Protein AF-A0A844Z708-F1 (afdb_monomer_lite)

Foldseek 3Di:
DDDPDDPPPPPPDPVVVVVVVVVVCCVVPVVVLVVLVVQLVVLVVVVVVVPDDVVVNVVSVVVSCCVPPVVVVVVVVVVVVVVVPPDDPPPPDPPDPPPPDDDDDDPDPDDPCPVVPPPPD

Radius of gyration: 36.95 Å; chains: 1; bounding box: 100×24×99 Å

Organism: NCBI:txid1509367

Structure (mmCIF, N/CA/C/O backbone):
data_AF-A0A844Z708-F1
#
_entry.id   AF-A0A844Z708-F1
#
loop_
_atom_site.group_PDB
_atom_site.id
_atom_site.type_symbol
_atom_site.label_atom_id
_atom_site.label_alt_id
_atom_site.label_comp_id
_atom_site.label_asym_id
_atom_site.label_entity_id
_atom_site.label_seq_id
_atom_site.pdbx_PDB_ins_code
_atom_site.Cartn_x
_atom_site.Cartn_y
_atom_site.Cartn_z
_atom_site.occupancy
_atom_site.B_iso_or_equiv
_atom_site.auth_seq_id
_atom_site.auth_comp_id
_atom_site.auth_asym_id
_atom_site.auth_atom_id
_atom_site.pdbx_PDB_model_num
ATOM 1 N N . MET A 1 1 ? 27.954 9.147 -49.571 1.00 51.44 1 MET A N 1
ATOM 2 C CA . MET A 1 1 ? 26.678 9.722 -49.090 1.00 51.44 1 MET A CA 1
ATOM 3 C C . MET A 1 1 ? 26.331 9.042 -47.772 1.00 51.44 1 MET A C 1
ATOM 5 O O . MET A 1 1 ? 26.029 7.857 -47.815 1.00 51.44 1 MET A O 1
ATOM 9 N N . PRO A 1 2 ? 26.456 9.709 -46.613 1.00 55.22 2 PRO A N 1
ATOM 10 C CA . PRO A 1 2 ? 26.019 9.129 -45.345 1.00 55.22 2 PRO A CA 1
ATOM 11 C C . PRO A 1 2 ? 24.487 9.047 -45.326 1.00 55.22 2 PRO A C 1
ATOM 13 O O . PRO A 1 2 ? 23.800 10.042 -45.564 1.00 55.22 2 PRO A O 1
ATOM 16 N N . ILE A 1 3 ? 23.962 7.846 -45.096 1.00 57.84 3 ILE A N 1
ATOM 17 C CA . ILE A 1 3 ? 22.529 7.592 -44.938 1.00 57.84 3 ILE A CA 1
ATOM 18 C C . ILE A 1 3 ? 22.117 8.232 -43.611 1.00 57.84 3 ILE A C 1
ATOM 20 O O . ILE A 1 3 ? 22.692 7.929 -42.568 1.00 57.84 3 ILE A O 1
ATOM 24 N N . ARG A 1 4 ? 21.167 9.169 -43.652 1.00 65.88 4 ARG A N 1
ATOM 25 C CA . ARG A 1 4 ? 20.613 9.785 -42.444 1.00 65.88 4 ARG A CA 1
ATOM 26 C C . ARG A 1 4 ? 19.838 8.706 -41.690 1.00 65.88 4 ARG A C 1
ATOM 28 O O . ARG A 1 4 ? 18.844 8.207 -42.208 1.00 65.88 4 ARG A O 1
ATOM 35 N N . SER A 1 5 ? 20.298 8.349 -40.497 1.00 62.81 5 SER A N 1
ATOM 36 C CA . SER A 1 5 ? 19.546 7.518 -39.558 1.00 62.81 5 SER A CA 1
ATOM 37 C C . SER A 1 5 ? 18.206 8.197 -39.270 1.00 62.81 5 SER A C 1
ATOM 39 O O . SER A 1 5 ? 18.173 9.325 -38.772 1.00 62.81 5 SER A O 1
ATOM 41 N N . SER A 1 6 ? 17.111 7.547 -39.658 1.00 63.38 6 SER A N 1
ATOM 42 C CA . SER A 1 6 ? 15.758 8.037 -39.411 1.00 63.38 6 SER A CA 1
ATOM 43 C C . SER A 1 6 ? 15.518 8.103 -37.901 1.00 63.38 6 SER A C 1
ATOM 45 O O . SER A 1 6 ? 15.739 7.116 -37.209 1.00 63.38 6 SER A O 1
ATOM 47 N N . LEU A 1 7 ? 15.026 9.237 -37.387 1.00 60.66 7 LEU A N 1
ATOM 48 C CA . LEU A 1 7 ? 14.574 9.380 -35.987 1.00 60.66 7 LEU A CA 1
ATOM 49 C C . LEU A 1 7 ? 13.417 8.427 -35.629 1.00 60.66 7 LEU A C 1
ATOM 51 O O . 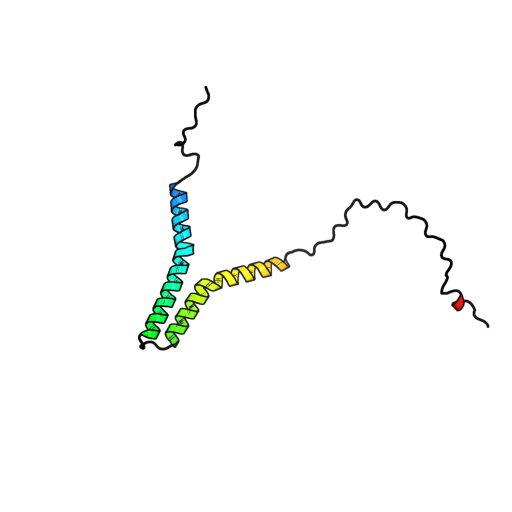LEU A 1 7 ? 13.036 8.328 -34.468 1.00 60.66 7 LEU A O 1
ATOM 55 N N . PHE A 1 8 ? 12.853 7.760 -36.636 1.00 60.91 8 PHE A N 1
ATOM 56 C CA . PHE A 1 8 ? 11.783 6.779 -36.512 1.00 60.91 8 PHE A CA 1
ATOM 57 C C . PHE A 1 8 ? 12.276 5.332 -36.587 1.00 60.91 8 PHE A C 1
ATOM 59 O O . PHE A 1 8 ? 11.452 4.431 -36.484 1.00 60.91 8 PHE A O 1
ATOM 66 N N . GLU A 1 9 ? 13.576 5.094 -36.791 1.00 61.25 9 GLU A N 1
ATOM 67 C CA . GLU A 1 9 ? 14.124 3.741 -36.704 1.00 61.25 9 GLU A CA 1
ATOM 68 C C . GLU A 1 9 ? 14.170 3.353 -35.217 1.00 61.25 9 GLU A C 1
ATOM 70 O O . GLU A 1 9 ? 14.885 4.011 -34.452 1.00 61.25 9 GLU A O 1
ATOM 75 N N . PRO A 1 10 ? 13.400 2.345 -34.764 1.00 61.66 10 PRO A N 1
ATOM 76 C CA . PRO A 1 10 ? 13.440 1.904 -33.379 1.00 61.66 10 PRO A CA 1
ATOM 77 C C . PRO A 1 10 ? 14.808 1.271 -33.113 1.00 61.66 10 PRO A C 1
ATOM 79 O O . PRO A 1 10 ? 15.057 0.098 -33.388 1.00 61.66 10 PRO A O 1
ATOM 82 N N . SER A 1 11 ? 15.734 2.073 -32.599 1.00 59.19 11 SER A N 1
ATOM 83 C CA . SER A 1 11 ? 17.064 1.642 -32.192 1.00 59.19 11 SER A CA 1
ATOM 84 C C . SER A 1 11 ? 16.959 0.814 -30.910 1.00 59.19 11 SER A C 1
ATOM 86 O O . SER A 1 11 ? 17.166 1.343 -29.822 1.00 59.19 11 SER A O 1
ATOM 88 N N . GLY A 1 12 ? 16.571 -0.459 -31.022 1.00 61.59 12 GLY A N 1
ATOM 89 C CA . GLY A 1 12 ? 16.617 -1.443 -29.930 1.00 61.59 12 GLY A CA 1
ATOM 90 C C . GLY A 1 12 ? 15.823 -1.090 -28.664 1.00 61.59 12 GLY A C 1
ATOM 91 O O . GLY A 1 12 ? 16.020 -1.724 -27.632 1.00 61.59 12 GLY A O 1
ATOM 92 N N . SER A 1 13 ? 14.958 -0.077 -28.714 1.00 61.75 13 SER A N 1
ATOM 93 C CA . SER A 1 13 ? 14.062 0.299 -27.633 1.00 61.75 13 SER A CA 1
ATOM 94 C C . SER A 1 13 ? 12.701 -0.320 -27.914 1.00 61.75 13 SER A C 1
ATOM 96 O O . SER A 1 13 ? 12.086 -0.027 -28.934 1.00 61.75 13 SER A O 1
ATOM 98 N N . ASP A 1 14 ? 12.232 -1.185 -27.017 1.00 82.50 14 ASP A N 1
ATOM 99 C CA . ASP A 1 14 ? 10.863 -1.695 -27.024 1.00 82.50 14 ASP A CA 1
ATOM 100 C C . ASP A 1 14 ? 9.979 -0.700 -26.245 1.00 82.50 14 ASP A C 1
ATOM 102 O O . ASP A 1 14 ? 9.829 -0.834 -25.025 1.00 82.50 14 ASP A O 1
ATOM 106 N N . PRO A 1 15 ? 9.388 0.336 -26.882 1.00 82.62 15 PRO A N 1
ATOM 107 C CA . PRO A 1 15 ? 8.601 1.352 -26.178 1.00 82.62 15 PRO A CA 1
ATOM 108 C C . PRO A 1 15 ? 7.416 0.745 -25.423 1.00 82.62 15 PRO A C 1
ATOM 110 O O . PRO A 1 15 ? 7.031 1.249 -24.370 1.00 82.62 15 PRO A O 1
ATOM 113 N N . VAL A 1 16 ? 6.871 -0.365 -25.928 1.00 86.38 16 VAL A N 1
ATOM 114 C CA . VAL A 1 16 ? 5.801 -1.120 -25.269 1.00 86.38 16 VAL A CA 1
ATOM 115 C C . VAL A 1 16 ? 6.301 -1.751 -23.972 1.00 86.38 16 VAL A C 1
ATOM 117 O O . VAL A 1 16 ? 5.642 -1.613 -22.945 1.00 86.38 16 VAL A O 1
ATOM 120 N N . ALA A 1 17 ? 7.476 -2.387 -23.982 1.00 89.00 17 ALA A N 1
ATOM 121 C CA . ALA A 1 17 ? 8.050 -2.978 -22.775 1.00 89.00 17 ALA A CA 1
ATOM 122 C C . ALA A 1 17 ? 8.341 -1.903 -21.719 1.00 89.00 17 ALA A C 1
ATOM 124 O O . ALA A 1 17 ? 8.038 -2.094 -20.543 1.00 89.00 17 ALA A O 1
ATOM 125 N N . ASN A 1 18 ? 8.841 -0.738 -22.141 1.00 89.31 18 ASN A N 1
ATOM 126 C CA . ASN A 1 18 ? 9.079 0.385 -21.238 1.00 89.31 18 ASN A CA 1
ATOM 127 C C . ASN A 1 18 ? 7.772 0.948 -20.645 1.00 89.31 18 ASN A C 1
ATOM 129 O O . ASN A 1 18 ? 7.696 1.212 -19.446 1.00 89.31 18 ASN A O 1
ATOM 133 N N . ALA A 1 19 ? 6.719 1.076 -21.458 1.00 92.06 19 ALA A N 1
ATOM 134 C CA . ALA A 1 19 ? 5.405 1.513 -20.987 1.00 92.06 19 ALA A CA 1
ATOM 135 C C . ALA A 1 19 ? 4.804 0.529 -19.969 1.00 92.06 19 ALA A C 1
ATOM 137 O O . ALA A 1 19 ? 4.299 0.950 -18.928 1.00 92.06 19 ALA A O 1
ATOM 138 N N . VAL A 1 20 ? 4.900 -0.779 -20.231 1.00 92.81 20 VAL A N 1
ATOM 139 C CA . VAL A 1 20 ? 4.443 -1.824 -19.300 1.00 92.81 20 VAL A CA 1
ATOM 140 C C . VAL A 1 20 ? 5.248 -1.787 -18.005 1.00 92.81 20 VAL A C 1
ATOM 142 O O . VAL A 1 20 ? 4.663 -1.892 -16.926 1.00 92.81 20 VAL A O 1
ATOM 145 N N . ASN A 1 21 ? 6.565 -1.589 -18.087 1.00 92.38 21 ASN A N 1
ATOM 146 C CA . ASN A 1 21 ? 7.403 -1.487 -16.901 1.00 92.38 21 ASN A CA 1
ATOM 147 C C . ASN A 1 21 ? 7.007 -0.272 -16.048 1.00 92.38 21 ASN A C 1
ATOM 149 O O . ASN A 1 21 ? 6.807 -0.422 -14.851 1.00 92.38 21 ASN A O 1
ATOM 153 N N . TRP A 1 22 ? 6.757 0.893 -16.658 1.00 90.50 22 TRP A N 1
ATOM 154 C CA . TRP A 1 22 ? 6.279 2.082 -15.938 1.00 90.50 22 TRP A CA 1
ATOM 155 C C . TRP A 1 22 ? 4.929 1.865 -15.236 1.00 90.50 22 TRP A C 1
ATOM 157 O O . TRP A 1 22 ? 4.756 2.260 -14.078 1.00 90.50 22 TRP A O 1
ATOM 167 N N . ILE A 1 23 ? 3.971 1.216 -15.908 1.00 93.25 23 ILE A N 1
ATOM 168 C CA . ILE A 1 23 ? 2.669 0.886 -15.304 1.00 93.25 23 ILE A CA 1
ATOM 169 C C . ILE A 1 23 ? 2.867 -0.060 -14.121 1.00 93.25 23 ILE A C 1
ATOM 171 O O . ILE A 1 23 ? 2.256 0.134 -13.071 1.00 93.25 23 ILE A O 1
ATOM 175 N N . THR A 1 24 ? 3.726 -1.064 -14.286 1.00 92.50 24 THR A N 1
ATOM 176 C CA . THR A 1 24 ? 4.014 -2.059 -13.248 1.00 92.50 24 THR A CA 1
ATOM 177 C C . THR A 1 24 ? 4.682 -1.408 -12.042 1.00 92.50 24 THR A C 1
ATOM 179 O O . THR A 1 24 ? 4.259 -1.647 -10.916 1.00 92.50 24 THR A O 1
ATOM 182 N N . ASP A 1 25 ? 5.650 -0.525 -12.273 1.00 90.19 25 ASP A N 1
ATOM 183 C CA . ASP A 1 25 ? 6.368 0.209 -11.231 1.00 90.19 25 ASP A CA 1
ATOM 184 C C . ASP A 1 25 ? 5.431 1.155 -10.461 1.00 90.19 25 ASP A C 1
ATOM 186 O O . ASP A 1 25 ? 5.442 1.223 -9.232 1.00 90.19 25 ASP A O 1
ATOM 190 N N . THR A 1 26 ? 4.507 1.806 -11.172 1.00 93.06 26 THR A N 1
ATOM 191 C CA . THR A 1 26 ? 3.471 2.652 -10.560 1.00 93.06 26 THR A CA 1
ATOM 192 C C . THR A 1 26 ? 2.469 1.823 -9.741 1.00 93.06 26 THR A C 1
ATOM 194 O O . THR A 1 26 ? 2.135 2.192 -8.612 1.00 93.06 26 THR A O 1
ATOM 197 N N . MET A 1 27 ? 2.009 0.686 -10.276 1.00 88.81 27 MET A N 1
ATOM 198 C CA . MET A 1 27 ? 1.090 -0.245 -9.602 1.00 88.81 27 MET A CA 1
ATOM 199 C C . MET A 1 27 ? 1.710 -0.865 -8.347 1.00 88.81 27 MET A C 1
ATOM 201 O O . MET A 1 27 ? 1.037 -0.992 -7.322 1.00 88.81 27 MET A O 1
ATOM 205 N N . LEU A 1 28 ? 2.990 -1.231 -8.421 1.00 86.19 28 LEU A N 1
ATOM 206 C CA . LEU A 1 28 ? 3.714 -1.872 -7.329 1.00 86.19 28 LEU A CA 1
ATOM 207 C C . LEU A 1 28 ? 4.188 -0.864 -6.270 1.00 86.19 28 LEU A C 1
ATOM 209 O O . LEU A 1 28 ? 4.219 -1.201 -5.089 1.00 86.19 28 LEU A O 1
ATOM 213 N N . GLY A 1 29 ? 4.524 0.366 -6.667 1.00 84.62 29 GLY A N 1
ATOM 214 C CA . GLY A 1 29 ? 5.032 1.411 -5.777 1.00 84.62 29 GLY A CA 1
ATOM 215 C C . GLY A 1 29 ? 3.942 2.323 -5.208 1.00 84.62 29 GLY A C 1
ATOM 216 O O . GLY A 1 29 ? 3.470 2.145 -4.083 1.00 84.62 29 GLY A O 1
ATOM 217 N N . SER A 1 30 ? 3.560 3.353 -5.967 1.00 87.06 30 SER A N 1
ATOM 218 C CA . SER A 1 30 ? 2.725 4.456 -5.464 1.00 87.06 30 SER A CA 1
ATOM 219 C C . SER A 1 30 ? 1.266 4.056 -5.238 1.00 87.06 30 SER A C 1
ATOM 221 O O . SER A 1 30 ? 0.657 4.482 -4.251 1.00 87.06 30 SER A O 1
ATOM 223 N N . VAL A 1 31 ? 0.711 3.194 -6.096 1.00 88.75 31 VAL A N 1
ATOM 224 C CA . VAL A 1 31 ? -0.666 2.699 -5.950 1.00 88.75 31 VAL A CA 1
ATOM 225 C C . VAL A 1 31 ? -0.795 1.834 -4.699 1.00 88.75 31 VAL A C 1
ATOM 227 O O . VAL A 1 31 ? -1.728 2.039 -3.920 1.00 88.75 31 VAL A O 1
ATOM 230 N N . ALA A 1 32 ? 0.162 0.936 -4.449 1.00 84.12 32 ALA A N 1
ATOM 231 C CA . ALA A 1 32 ? 0.169 0.085 -3.260 1.00 84.12 32 ALA A CA 1
ATOM 232 C C . ALA A 1 32 ? 0.144 0.910 -1.961 1.00 84.12 32 ALA A C 1
ATOM 234 O O . ALA A 1 32 ? -0.679 0.665 -1.073 1.00 84.12 32 ALA A O 1
ATOM 235 N N . ILE A 1 33 ? 0.987 1.944 -1.881 1.00 85.38 33 ILE A N 1
ATOM 236 C CA . ILE A 1 33 ? 1.025 2.856 -0.731 1.00 85.38 33 ILE A CA 1
ATOM 237 C C . ILE A 1 33 ? -0.314 3.591 -0.591 1.00 85.38 33 ILE A C 1
ATOM 239 O O . ILE A 1 33 ? -0.881 3.631 0.503 1.00 85.38 33 ILE A O 1
ATOM 243 N N . SER A 1 34 ? -0.857 4.120 -1.693 1.00 88.75 34 SER A N 1
ATOM 244 C CA . SER A 1 34 ? -2.132 4.845 -1.675 1.00 88.75 34 SER A CA 1
ATOM 245 C C . SER A 1 34 ? -3.295 3.983 -1.171 1.00 88.75 34 SER A C 1
ATOM 247 O O . SER A 1 34 ? -4.083 4.454 -0.353 1.00 88.75 34 SER A O 1
ATOM 249 N N . LEU A 1 35 ? -3.360 2.705 -1.569 1.00 83.81 35 LEU A N 1
ATOM 250 C CA . LEU A 1 35 ? -4.376 1.759 -1.105 1.00 83.81 35 LEU A CA 1
ATOM 251 C C . LEU A 1 35 ? -4.243 1.455 0.389 1.00 83.81 35 LEU A C 1
ATOM 253 O O . LEU A 1 35 ? -5.265 1.358 1.069 1.00 83.81 35 LEU A O 1
ATOM 257 N N . CYS A 1 36 ? -3.021 1.364 0.931 1.00 81.12 36 CYS A N 1
ATOM 258 C CA . CYS A 1 36 ? -2.855 1.194 2.379 1.00 81.12 36 CYS A CA 1
ATOM 259 C C . CYS A 1 36 ? -3.348 2.433 3.141 1.00 81.12 36 CYS A C 1
ATOM 261 O O . CYS A 1 36 ? -4.069 2.289 4.128 1.00 81.12 36 CYS A O 1
ATOM 263 N N . VAL A 1 37 ? -3.059 3.649 2.657 1.00 85.25 37 VAL A N 1
ATOM 264 C CA . VAL A 1 37 ? -3.592 4.887 3.263 1.00 85.25 37 VAL A CA 1
ATOM 265 C C . VAL A 1 37 ? -5.120 4.933 3.171 1.00 85.25 37 VAL A C 1
ATOM 267 O O . VAL A 1 37 ? -5.783 5.280 4.149 1.00 85.25 37 VAL A O 1
ATOM 270 N N . LEU A 1 38 ? -5.694 4.531 2.034 1.00 85.81 38 LEU A N 1
ATOM 271 C CA . LEU A 1 38 ? -7.144 4.484 1.833 1.00 85.81 38 LEU A CA 1
ATOM 272 C C . LEU A 1 38 ? -7.818 3.508 2.807 1.00 85.81 38 LEU A C 1
ATOM 274 O O . LEU A 1 38 ? -8.842 3.841 3.401 1.00 85.81 38 LEU A O 1
ATOM 278 N N . ALA A 1 39 ? -7.212 2.339 3.030 1.00 80.62 39 ALA A N 1
ATOM 279 C CA . ALA A 1 39 ? -7.679 1.368 4.015 1.00 80.62 39 ALA A CA 1
ATOM 280 C C . ALA A 1 39 ? -7.641 1.937 5.445 1.00 80.62 39 ALA A C 1
ATOM 282 O O . ALA A 1 39 ? -8.619 1.805 6.183 1.00 80.62 39 ALA A O 1
ATOM 283 N N . VAL A 1 40 ? -6.560 2.628 5.828 1.00 79.06 40 VAL A N 1
ATOM 284 C CA . VAL A 1 40 ? -6.447 3.305 7.135 1.00 79.06 40 VAL A CA 1
ATOM 285 C C . VAL A 1 40 ? -7.517 4.391 7.293 1.00 79.06 40 VAL A C 1
ATOM 287 O O . VAL A 1 40 ? -8.169 4.464 8.337 1.00 79.06 40 VAL A O 1
ATOM 290 N N . ALA A 1 41 ? -7.755 5.195 6.255 1.00 82.44 41 ALA A N 1
ATOM 291 C CA . ALA A 1 41 ? -8.798 6.219 6.257 1.00 82.44 41 ALA A CA 1
ATOM 292 C C . ALA A 1 41 ? -10.199 5.607 6.419 1.00 82.44 41 ALA A C 1
ATOM 294 O O . ALA A 1 41 ? -11.001 6.102 7.212 1.00 82.44 41 ALA A O 1
ATOM 295 N N . TYR A 1 42 ? -10.474 4.494 5.732 1.00 78.81 42 TYR A N 1
ATOM 296 C CA . TYR A 1 42 ? -11.751 3.785 5.834 1.00 78.81 42 TYR A CA 1
ATOM 297 C C . TYR A 1 42 ? -11.982 3.212 7.239 1.00 78.81 42 TYR A C 1
ATOM 299 O O . TYR A 1 42 ? -13.095 3.277 7.753 1.00 78.81 42 TYR A O 1
ATOM 307 N N . VAL A 1 43 ? -10.932 2.717 7.902 1.00 72.44 43 VAL A N 1
ATOM 308 C CA . VAL A 1 43 ? -10.991 2.277 9.309 1.00 72.44 43 VAL A CA 1
ATOM 309 C C . VAL A 1 43 ? -11.278 3.443 10.249 1.00 72.44 43 VAL A C 1
ATOM 311 O O . VAL A 1 43 ? -12.116 3.307 11.141 1.00 72.44 43 VAL A O 1
ATOM 314 N N . GLY A 1 44 ? -10.618 4.587 10.049 1.00 73.00 44 GLY A N 1
ATOM 315 C CA . GLY A 1 44 ? -10.884 5.805 10.820 1.00 73.00 44 GLY A CA 1
ATOM 316 C C . GLY A 1 44 ? -12.333 6.270 10.666 1.00 73.00 44 GLY A C 1
ATOM 317 O O . GLY A 1 44 ? -12.993 6.572 11.661 1.00 73.00 44 GLY A O 1
ATOM 318 N N . LEU A 1 45 ? -12.861 6.220 9.439 1.00 72.50 45 LEU A N 1
ATOM 319 C CA . LEU A 1 45 ? -14.269 6.496 9.147 1.00 72.50 45 LEU A CA 1
ATOM 320 C C . LEU A 1 45 ? -15.195 5.494 9.854 1.00 72.50 45 LEU A C 1
ATOM 322 O O . LEU A 1 45 ? -16.166 5.896 10.491 1.00 72.50 45 LEU A O 1
ATOM 326 N N . MET A 1 46 ? -14.857 4.202 9.816 1.00 67.56 46 MET A N 1
ATOM 327 C CA . MET A 1 46 ? -15.605 3.145 10.502 1.00 67.56 46 MET A CA 1
ATOM 328 C C . MET A 1 46 ? -15.608 3.319 12.032 1.00 67.56 46 MET A C 1
ATOM 330 O O . MET A 1 46 ? -16.596 2.993 12.698 1.00 67.56 46 MET A O 1
ATOM 334 N N . MET A 1 47 ? -14.536 3.878 12.599 1.00 66.75 47 MET A N 1
ATOM 335 C CA . MET A 1 47 ? -14.471 4.214 14.021 1.00 66.75 47 MET A CA 1
ATOM 336 C C . MET A 1 47 ? -15.309 5.459 14.358 1.00 66.75 47 MET A C 1
ATOM 338 O O . MET A 1 47 ? -15.963 5.487 15.401 1.00 66.75 47 MET A O 1
ATOM 342 N N . LEU A 1 48 ? -15.369 6.441 13.450 1.00 69.75 48 LEU A N 1
ATOM 343 C CA . LEU A 1 48 ? -16.223 7.629 13.572 1.00 69.75 48 LEU A CA 1
ATOM 344 C C . LEU A 1 48 ? -17.721 7.284 13.478 1.00 69.75 48 LEU A C 1
ATOM 346 O O . LEU A 1 48 ? -18.537 7.899 14.158 1.00 69.75 48 LEU A O 1
ATOM 350 N N . THR A 1 49 ? -18.089 6.261 12.695 1.00 71.38 49 THR A N 1
ATOM 351 C CA . THR A 1 49 ? -19.481 5.770 12.593 1.00 71.38 49 THR A CA 1
ATOM 352 C C . THR A 1 49 ? -20.011 5.090 13.868 1.00 71.38 49 THR A C 1
ATOM 354 O O . THR A 1 49 ? -21.166 4.665 13.913 1.00 71.38 49 THR A O 1
ATOM 357 N N . GLY A 1 50 ? -19.202 4.994 14.930 1.00 69.69 50 GLY A N 1
ATOM 358 C CA . GLY A 1 50 ? -19.661 4.619 16.272 1.00 69.69 50 GLY A CA 1
ATOM 359 C C . GLY A 1 50 ? -20.053 3.149 16.459 1.00 69.69 50 GLY A C 1
ATOM 360 O O . GLY A 1 50 ? -20.606 2.808 17.498 1.00 69.69 50 GLY A O 1
ATOM 361 N N . HIS A 1 51 ? -19.773 2.273 15.484 1.00 62.00 51 HIS A N 1
ATOM 362 C CA . HIS A 1 51 ? -20.315 0.904 15.444 1.00 62.00 51 HIS A CA 1
ATOM 363 C C . HIS A 1 51 ? -19.284 -0.235 15.466 1.00 62.00 51 HIS A C 1
ATOM 365 O O . HIS A 1 51 ? -19.665 -1.398 15.334 1.00 62.00 51 HIS A O 1
ATOM 371 N N . LEU A 1 52 ? -17.987 0.034 15.663 1.00 55.56 52 LEU A N 1
ATOM 372 C CA . LEU A 1 52 ? -16.962 -1.018 15.644 1.00 55.56 52 LEU A CA 1
ATOM 373 C C . LEU A 1 52 ? -16.062 -0.994 16.869 1.00 55.56 52 LEU A C 1
ATOM 375 O O . LEU A 1 52 ? -15.399 -0.007 17.176 1.00 55.56 52 LEU A O 1
ATOM 379 N N . SER A 1 53 ? -16.012 -2.143 17.545 1.00 67.81 53 SER A N 1
ATOM 380 C CA . SER A 1 53 ? -15.088 -2.403 18.645 1.00 67.81 53 SER A CA 1
ATOM 381 C C . SER A 1 53 ? -13.654 -2.028 18.243 1.00 67.81 53 SER A C 1
ATOM 383 O O . SER A 1 53 ? -13.157 -2.483 17.210 1.00 67.81 53 SER A O 1
ATOM 385 N N . ALA A 1 54 ? -12.962 -1.246 19.080 1.00 70.00 54 ALA A N 1
ATOM 386 C CA . ALA A 1 54 ? -11.577 -0.797 18.864 1.00 70.00 54 ALA A CA 1
ATOM 387 C C . ALA A 1 54 ? -10.593 -1.940 18.518 1.00 70.00 54 ALA A C 1
ATOM 389 O O . ALA A 1 54 ? -9.553 -1.726 17.901 1.00 70.00 54 ALA A O 1
ATOM 390 N N . ARG A 1 55 ? -10.961 -3.181 18.860 1.00 75.75 55 ARG A N 1
ATOM 391 C CA . ARG A 1 55 ? -10.284 -4.431 18.489 1.00 75.75 55 ARG A CA 1
ATOM 392 C C . ARG A 1 55 ? -10.114 -4.594 16.972 1.00 75.75 55 ARG A C 1
ATOM 394 O O . ARG A 1 55 ? -9.075 -5.080 16.538 1.00 75.75 55 ARG A O 1
ATOM 401 N N . VAL A 1 56 ? -11.121 -4.234 16.174 1.00 75.50 56 VAL A N 1
ATOM 402 C CA . VAL A 1 56 ? -11.079 -4.373 14.707 1.00 75.50 56 VAL A CA 1
ATOM 403 C C . VAL A 1 56 ? -10.158 -3.318 14.108 1.00 75.50 56 VAL A C 1
ATOM 405 O O . VAL A 1 56 ? -9.287 -3.660 13.314 1.00 75.50 56 VAL A O 1
ATOM 408 N N . ALA A 1 57 ? -10.274 -2.069 14.567 1.00 73.44 57 ALA A N 1
ATOM 409 C CA . ALA A 1 57 ? -9.389 -0.988 14.145 1.00 73.44 57 ALA A CA 1
ATOM 410 C C . ALA A 1 57 ? -7.918 -1.316 14.443 1.00 73.44 57 ALA A C 1
ATOM 412 O O . ALA A 1 57 ? -7.068 -1.205 13.562 1.00 73.44 57 ALA A O 1
ATOM 413 N N . LEU A 1 58 ? -7.630 -1.827 15.646 1.00 80.00 58 LEU A N 1
ATOM 414 C CA . LEU A 1 58 ? -6.276 -2.210 16.042 1.00 80.00 58 LEU A CA 1
ATOM 415 C C . LEU A 1 58 ? -5.678 -3.284 15.119 1.00 80.00 58 LEU A C 1
ATOM 417 O O . LEU A 1 58 ? -4.521 -3.165 14.728 1.00 80.00 58 LEU A O 1
ATOM 421 N N . ARG A 1 59 ? -6.459 -4.305 14.734 1.00 80.81 59 ARG A N 1
ATOM 422 C CA . ARG A 1 59 ? -5.997 -5.373 13.826 1.00 80.81 59 ARG A CA 1
ATOM 423 C C . ARG A 1 59 ? -5.650 -4.844 12.435 1.00 80.81 59 ARG A C 1
ATOM 425 O O . ARG A 1 59 ? -4.654 -5.281 11.866 1.00 80.81 59 ARG A O 1
ATOM 432 N N . VAL A 1 60 ? -6.431 -3.906 11.899 1.00 78.00 60 VAL A N 1
ATOM 433 C CA . VAL A 1 60 ? -6.163 -3.338 10.568 1.00 78.00 60 VAL A CA 1
ATOM 434 C C . VAL A 1 60 ? -4.946 -2.410 10.587 1.00 78.00 60 VAL A C 1
ATOM 436 O O . VAL A 1 60 ? -4.116 -2.487 9.683 1.00 78.00 60 VAL A O 1
ATOM 439 N N . ILE A 1 61 ? -4.787 -1.597 11.638 1.00 82.25 61 ILE A N 1
ATOM 440 C CA . ILE A 1 61 ? -3.598 -0.745 11.821 1.00 82.25 61 ILE A CA 1
ATOM 441 C C . ILE A 1 61 ? -2.331 -1.609 11.890 1.00 82.25 61 ILE A C 1
ATOM 443 O O . ILE A 1 61 ? -1.356 -1.323 11.197 1.00 82.25 61 ILE A O 1
ATOM 447 N N . LEU A 1 62 ? -2.366 -2.701 12.663 1.00 85.81 62 LEU A N 1
ATOM 448 C CA . LEU A 1 62 ? -1.265 -3.666 12.740 1.00 85.81 62 LEU A CA 1
ATOM 449 C C . LEU A 1 62 ? -0.967 -4.303 11.376 1.00 85.81 62 LEU A C 1
ATOM 451 O O . LEU A 1 62 ? 0.195 -4.413 10.997 1.00 85.81 62 LEU A O 1
ATOM 455 N N . GLY A 1 63 ? -2.002 -4.662 10.612 1.00 83.31 63 GLY A N 1
ATOM 456 C CA . GLY A 1 63 ? -1.856 -5.182 9.252 1.00 83.31 63 GLY A CA 1
ATOM 457 C C . GLY A 1 63 ? -1.159 -4.201 8.302 1.00 83.31 63 GLY A C 1
ATOM 458 O O . GLY A 1 63 ? -0.194 -4.585 7.646 1.00 83.31 63 GLY A O 1
ATOM 459 N N . CYS A 1 64 ? -1.583 -2.930 8.260 1.00 81.31 64 CYS A N 1
ATOM 460 C CA . CYS A 1 64 ? -0.944 -1.932 7.387 1.00 81.31 64 CYS A CA 1
ATOM 461 C C . CYS A 1 64 ? 0.487 -1.598 7.852 1.00 81.31 64 CYS A C 1
ATOM 463 O O . CYS A 1 64 ? 1.371 -1.445 7.011 1.00 81.31 64 CYS A O 1
ATOM 465 N N . PHE A 1 65 ? 0.761 -1.583 9.166 1.00 82.56 65 PHE A N 1
ATOM 466 C CA . PHE A 1 65 ? 2.126 -1.413 9.683 1.00 82.56 65 PHE A CA 1
ATOM 467 C C . PHE A 1 65 ? 3.058 -2.543 9.237 1.00 82.56 65 PHE A C 1
ATOM 469 O O . PHE A 1 65 ? 4.188 -2.280 8.840 1.00 82.56 65 PHE A O 1
ATOM 476 N N . VAL A 1 66 ? 2.593 -3.794 9.257 1.00 86.12 66 VAL A N 1
ATOM 477 C CA . VAL A 1 66 ? 3.392 -4.929 8.777 1.00 86.12 66 VAL A CA 1
ATOM 478 C C . VAL A 1 66 ? 3.587 -4.860 7.259 1.00 86.12 66 VAL A C 1
ATOM 480 O O . VAL A 1 66 ? 4.710 -5.038 6.801 1.00 86.12 66 VAL A O 1
ATOM 483 N N . LEU A 1 67 ? 2.547 -4.542 6.477 1.00 85.69 67 LEU A N 1
ATOM 484 C CA . LEU A 1 67 ? 2.648 -4.443 5.013 1.00 85.69 67 LEU A CA 1
ATOM 485 C C . LEU A 1 67 ? 3.615 -3.339 4.546 1.00 85.69 67 LEU A C 1
ATOM 487 O O . LEU A 1 67 ? 4.400 -3.584 3.633 1.00 85.69 67 LEU A O 1
ATOM 491 N N . LEU A 1 68 ? 3.590 -2.151 5.167 1.00 82.06 68 LEU A N 1
ATOM 492 C CA . LEU A 1 68 ? 4.522 -1.060 4.830 1.00 82.06 68 LEU A CA 1
ATOM 493 C C . LEU A 1 68 ? 5.889 -1.197 5.511 1.00 82.06 68 LEU A C 1
ATOM 495 O O . LEU A 1 68 ? 6.914 -0.875 4.916 1.00 82.06 68 LEU A O 1
ATOM 499 N N . GLY A 1 69 ? 5.909 -1.603 6.779 1.00 80.19 69 GLY A N 1
ATOM 500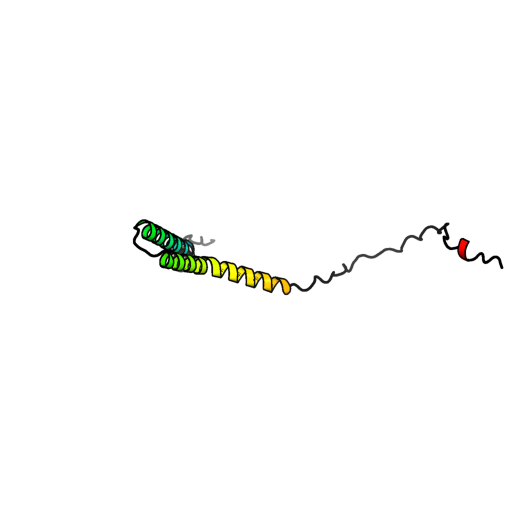 C CA . GLY A 1 69 ? 7.098 -1.549 7.626 1.00 80.19 69 GLY A CA 1
ATOM 501 C C . GLY A 1 69 ? 7.997 -2.773 7.502 1.00 80.19 69 GLY A C 1
ATOM 502 O O . GLY A 1 69 ? 9.217 -2.628 7.517 1.00 80.19 69 GLY A O 1
ATOM 503 N N . ALA A 1 70 ? 7.440 -3.978 7.339 1.00 88.75 70 ALA A N 1
ATOM 504 C CA . ALA A 1 70 ? 8.239 -5.207 7.344 1.00 88.75 70 ALA A CA 1
ATOM 505 C C . ALA A 1 70 ? 9.350 -5.247 6.275 1.00 88.75 70 ALA A C 1
ATOM 507 O O . ALA A 1 70 ? 10.458 -5.650 6.628 1.00 88.75 70 ALA A O 1
ATOM 508 N N . PRO A 1 71 ? 9.140 -4.794 5.020 1.00 84.06 71 PRO A N 1
ATOM 509 C CA . PRO A 1 71 ? 10.208 -4.759 4.019 1.00 84.06 71 PRO A CA 1
ATOM 510 C C . PRO A 1 71 ? 11.367 -3.833 4.413 1.00 84.06 71 PRO A C 1
ATOM 512 O O . PRO A 1 71 ? 12.527 -4.172 4.190 1.00 84.06 71 PRO A O 1
ATOM 515 N N . VAL A 1 72 ? 11.062 -2.687 5.036 1.00 86.12 72 VAL A N 1
ATOM 516 C CA . VAL A 1 72 ? 12.058 -1.714 5.520 1.00 86.12 72 VAL A CA 1
ATOM 517 C C . VAL A 1 72 ? 12.838 -2.276 6.710 1.00 86.12 72 VAL A C 1
ATOM 519 O O . VAL A 1 72 ? 14.054 -2.119 6.783 1.00 86.12 72 VAL A O 1
ATOM 522 N 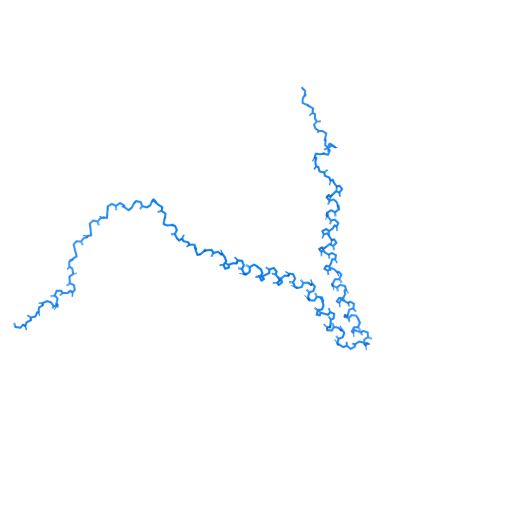N . LEU A 1 73 ? 12.165 -2.974 7.630 1.00 86.88 73 LEU A N 1
ATOM 523 C CA . LEU A 1 73 ? 12.849 -3.656 8.732 1.00 86.88 73 LEU A CA 1
ATOM 524 C C . LEU A 1 73 ? 13.728 -4.811 8.231 1.00 86.88 73 LEU A C 1
ATOM 526 O O . LEU A 1 73 ? 14.846 -4.979 8.714 1.00 86.88 73 LEU A O 1
ATOM 530 N N . ALA A 1 74 ? 13.248 -5.592 7.262 1.00 88.12 74 ALA A N 1
ATOM 531 C CA . ALA A 1 74 ? 13.996 -6.709 6.692 1.00 88.12 74 ALA A CA 1
ATOM 532 C C . ALA A 1 74 ? 15.260 -6.235 5.961 1.00 88.12 74 ALA A C 1
ATOM 534 O O . ALA A 1 74 ? 16.332 -6.8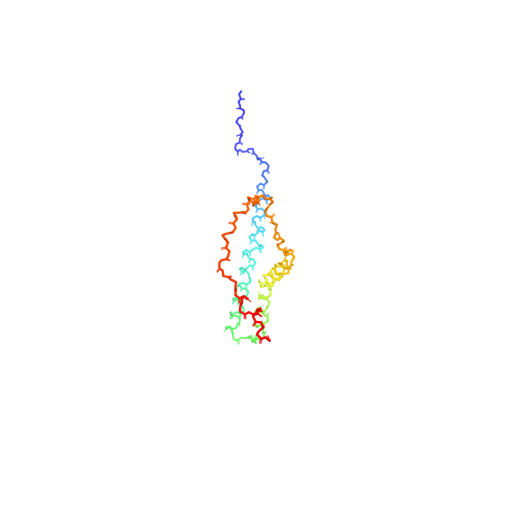08 6.157 1.00 88.12 74 ALA A O 1
ATOM 535 N N . SER A 1 75 ? 15.159 -5.166 5.165 1.00 88.12 75 SER A N 1
ATOM 536 C CA . SER A 1 75 ? 16.312 -4.592 4.466 1.00 88.12 75 SER A CA 1
ATOM 537 C C . SER A 1 75 ? 17.324 -3.974 5.430 1.00 88.12 75 SER A C 1
ATOM 539 O O . SER A 1 75 ? 18.525 -4.180 5.258 1.00 88.12 75 SER A O 1
ATOM 541 N N . ALA A 1 76 ? 16.861 -3.297 6.485 1.00 86.69 76 ALA A N 1
ATOM 542 C CA . ALA A 1 76 ? 17.731 -2.767 7.531 1.00 86.69 76 ALA A CA 1
ATOM 543 C C . ALA A 1 76 ? 18.500 -3.885 8.251 1.00 86.69 76 ALA A C 1
ATOM 545 O O . ALA A 1 76 ? 19.715 -3.788 8.416 1.00 86.69 76 ALA A O 1
ATOM 546 N N . LEU A 1 77 ? 17.814 -4.969 8.630 1.00 90.75 77 LEU A N 1
ATOM 547 C CA . LEU A 1 77 ? 18.444 -6.101 9.310 1.00 90.75 77 LEU A CA 1
ATOM 548 C C . LEU A 1 77 ? 19.460 -6.813 8.404 1.00 90.75 77 LEU A C 1
ATOM 550 O O . LEU A 1 77 ? 20.577 -7.091 8.831 1.00 90.75 77 LEU A O 1
ATOM 554 N N . MET A 1 78 ? 19.110 -7.050 7.138 1.00 88.44 78 MET A N 1
ATOM 555 C CA . MET A 1 78 ? 20.017 -7.645 6.149 1.00 88.44 78 MET A CA 1
ATOM 556 C C . MET 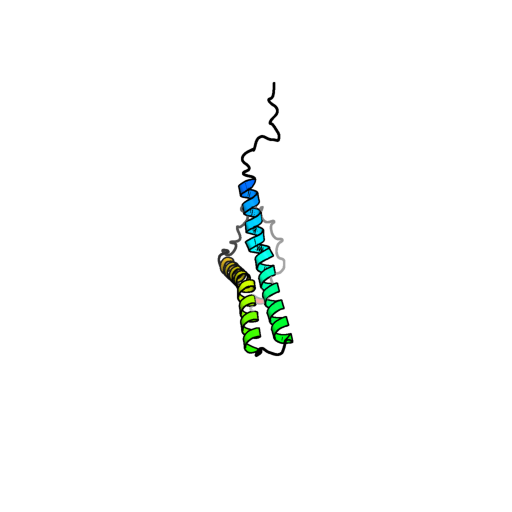A 1 78 ? 21.256 -6.763 5.905 1.00 88.44 78 MET A C 1
ATOM 558 O O . MET A 1 78 ? 22.369 -7.280 5.793 1.00 88.44 78 MET A O 1
ATOM 562 N N . GLY A 1 79 ? 21.083 -5.437 5.868 1.00 85.62 79 GLY A N 1
ATOM 563 C CA . GLY A 1 79 ? 22.183 -4.477 5.752 1.00 85.62 79 GLY A CA 1
ATOM 564 C C . GLY A 1 79 ? 23.117 -4.483 6.966 1.00 85.62 79 GLY A C 1
ATOM 565 O O . GLY A 1 79 ? 24.333 -4.501 6.790 1.00 85.62 79 GLY A O 1
ATOM 566 N N . LEU A 1 80 ? 22.563 -4.548 8.183 1.00 84.88 80 LEU A N 1
ATOM 567 C CA . LEU A 1 80 ? 23.330 -4.640 9.434 1.00 84.88 80 LEU A CA 1
ATOM 568 C C . LEU A 1 80 ? 24.175 -5.920 9.493 1.00 84.88 80 LEU A C 1
ATOM 570 O O . LEU A 1 80 ? 25.361 -5.860 9.800 1.00 84.88 80 LEU A O 1
ATOM 574 N N . ILE A 1 81 ? 23.591 -7.067 9.136 1.00 84.00 81 ILE A N 1
ATOM 575 C CA . ILE A 1 81 ? 24.292 -8.363 9.137 1.00 84.00 81 ILE A CA 1
ATOM 576 C C . ILE A 1 81 ? 25.418 -8.385 8.088 1.00 84.00 81 ILE A C 1
ATOM 578 O O . ILE A 1 81 ? 26.480 -8.959 8.318 1.00 84.00 81 ILE A O 1
ATOM 582 N N . SER A 1 82 ? 25.221 -7.718 6.946 1.00 77.19 82 SER A N 1
ATOM 583 C CA . SER A 1 82 ? 26.248 -7.603 5.898 1.00 77.19 82 SER A CA 1
ATOM 584 C C . SER A 1 82 ? 27.447 -6.748 6.331 1.00 77.19 82 SER A C 1
ATOM 586 O O . SER A 1 82 ? 28.542 -6.893 5.788 1.00 77.19 82 SER A O 1
ATOM 588 N N . GLN A 1 83 ? 27.269 -5.864 7.319 1.00 66.00 83 GLN A N 1
ATOM 589 C CA . GLN A 1 83 ? 28.325 -4.974 7.800 1.00 66.00 83 GLN A CA 1
ATOM 590 C C . GLN A 1 83 ? 29.400 -5.721 8.606 1.00 66.00 83 GLN A C 1
ATOM 592 O O . GLN A 1 83 ? 30.570 -5.345 8.549 1.00 66.00 83 GLN A O 1
ATOM 597 N N . GLU A 1 84 ? 29.044 -6.823 9.276 1.00 61.09 84 GLU A N 1
ATOM 598 C CA . GLU A 1 84 ? 30.004 -7.686 9.983 1.00 61.09 84 GLU A CA 1
ATOM 599 C C . GLU A 1 84 ? 30.937 -8.461 9.037 1.00 61.09 84 GLU A C 1
ATOM 601 O O . GLU A 1 84 ? 31.972 -8.961 9.470 1.00 61.09 84 GLU A O 1
ATOM 606 N N . THR A 1 85 ? 30.627 -8.539 7.736 1.00 59.34 85 THR A N 1
ATOM 607 C CA . THR A 1 85 ? 31.485 -9.232 6.754 1.00 59.34 85 THR A CA 1
ATOM 608 C C . THR A 1 85 ? 32.537 -8.325 6.108 1.00 59.34 85 THR A C 1
ATOM 610 O O . THR A 1 85 ? 33.311 -8.782 5.264 1.00 59.34 85 THR A O 1
ATOM 613 N N . ALA A 1 86 ? 32.617 -7.050 6.503 1.00 61.88 86 ALA A N 1
ATOM 614 C CA . ALA A 1 86 ? 33.758 -6.218 6.152 1.00 61.88 86 ALA A CA 1
ATOM 615 C C . ALA A 1 86 ? 34.971 -6.712 6.953 1.00 61.88 86 ALA A C 1
ATOM 617 O O . ALA A 1 86 ? 35.083 -6.451 8.150 1.00 61.88 86 ALA A O 1
ATOM 618 N N . ALA A 1 87 ? 35.866 -7.459 6.297 1.00 63.47 87 ALA A N 1
ATOM 619 C CA . ALA A 1 87 ? 37.148 -7.841 6.877 1.00 63.47 87 ALA A CA 1
ATOM 620 C C . ALA A 1 87 ? 37.786 -6.614 7.557 1.00 63.47 87 ALA A C 1
ATOM 622 O O . ALA A 1 87 ? 37.727 -5.522 6.975 1.00 63.47 87 ALA A O 1
ATOM 623 N N . PRO A 1 88 ? 38.386 -6.750 8.757 1.00 62.62 88 PRO A N 1
ATOM 624 C CA . PRO A 1 88 ? 39.122 -5.644 9.348 1.00 62.62 88 PRO A CA 1
ATOM 625 C C . PRO A 1 88 ? 40.107 -5.156 8.293 1.00 62.62 88 PRO A C 1
ATOM 627 O O . PRO A 1 88 ? 40.833 -5.968 7.716 1.00 62.62 88 PRO A O 1
ATOM 630 N N . GLN A 1 89 ? 40.064 -3.858 7.980 1.00 59.06 89 GLN A N 1
ATOM 631 C CA . GLN A 1 89 ? 40.981 -3.265 7.020 1.00 59.06 89 GLN A CA 1
ATOM 632 C C . GLN A 1 89 ? 42.393 -3.555 7.522 1.00 59.06 89 GLN A C 1
ATOM 634 O O . GLN A 1 89 ? 42.873 -2.914 8.457 1.00 59.06 89 GLN A O 1
ATOM 639 N N . ALA A 1 90 ? 43.038 -4.569 6.944 1.00 63.62 90 ALA A N 1
ATOM 640 C CA . ALA A 1 90 ? 44.445 -4.802 7.168 1.00 63.62 90 ALA A CA 1
ATOM 641 C C . ALA A 1 90 ? 45.117 -3.527 6.679 1.00 63.62 90 ALA A C 1
ATOM 643 O O . ALA A 1 90 ? 45.010 -3.179 5.503 1.00 63.62 90 ALA A O 1
ATOM 644 N N . TYR A 1 91 ? 45.721 -2.786 7.601 1.00 63.12 91 TYR A N 1
ATOM 645 C CA . TYR A 1 91 ? 46.541 -1.646 7.251 1.00 63.12 91 TYR A CA 1
ATOM 646 C C . TYR A 1 91 ? 47.629 -2.150 6.300 1.00 63.12 91 TYR A C 1
ATOM 648 O O . TYR A 1 91 ? 48.576 -2.820 6.712 1.00 63.12 91 TYR A O 1
ATOM 656 N N . VAL A 1 92 ? 47.446 -1.899 5.006 1.00 60.06 92 VAL A N 1
ATOM 657 C CA . VAL A 1 92 ? 48.451 -2.188 3.992 1.00 60.06 92 VAL A CA 1
ATOM 658 C C . VAL A 1 92 ? 49.514 -1.120 4.186 1.00 60.06 92 VAL A C 1
ATOM 660 O O . VAL A 1 92 ? 49.292 0.046 3.863 1.00 60.06 92 VAL A O 1
ATOM 663 N N . ALA A 1 93 ? 50.641 -1.494 4.791 1.00 64.06 93 ALA A N 1
ATOM 664 C CA . ALA A 1 93 ? 51.797 -0.616 4.851 1.00 64.06 93 ALA A CA 1
ATOM 665 C C . ALA A 1 93 ? 52.135 -0.197 3.414 1.00 64.06 93 ALA A C 1
ATOM 667 O O . ALA A 1 93 ? 52.373 -1.049 2.556 1.00 64.06 93 ALA A O 1
ATOM 668 N N . SER A 1 94 ? 52.083 1.109 3.144 1.00 61.84 94 SER A N 1
ATOM 669 C CA . SER A 1 94 ? 52.399 1.655 1.827 1.00 61.84 94 SER A CA 1
ATOM 670 C C . SER A 1 94 ? 53.827 1.226 1.459 1.00 61.84 94 SER A C 1
ATOM 672 O O . SER A 1 94 ? 54.747 1.519 2.226 1.00 61.84 94 SER A O 1
ATOM 674 N N . PRO A 1 95 ? 54.046 0.508 0.343 1.00 65.56 95 PRO A N 1
ATOM 675 C CA . PRO A 1 95 ? 55.310 -0.189 0.094 1.00 65.56 95 PRO A CA 1
ATOM 676 C C . PRO A 1 95 ? 56.500 0.734 -0.218 1.00 65.56 95 PRO A C 1
ATOM 678 O O . PRO A 1 95 ? 57.610 0.240 -0.373 1.00 65.56 95 PRO A O 1
ATOM 681 N N . ASN A 1 96 ? 56.301 2.058 -0.284 1.00 64.44 96 ASN A N 1
ATOM 682 C CA . ASN A 1 96 ? 57.299 3.000 -0.801 1.00 64.44 96 ASN A CA 1
ATOM 683 C C . ASN A 1 96 ? 57.562 4.199 0.127 1.00 64.44 96 ASN A C 1
ATOM 685 O O . ASN A 1 96 ? 57.703 5.325 -0.347 1.00 64.44 96 ASN A O 1
ATOM 689 N N . THR A 1 97 ? 57.636 3.992 1.442 1.00 62.44 97 THR A N 1
ATOM 690 C CA . THR A 1 97 ? 58.307 4.975 2.306 1.00 62.44 97 THR A CA 1
ATOM 691 C C . THR A 1 97 ? 59.747 4.519 2.501 1.00 62.44 97 THR A C 1
ATOM 693 O O . THR A 1 97 ? 60.066 3.840 3.476 1.00 62.44 97 THR A O 1
ATOM 696 N N . GLU A 1 98 ? 60.618 4.859 1.550 1.00 65.44 98 GLU A N 1
ATOM 697 C CA . GLU A 1 98 ? 62.066 4.780 1.745 1.00 65.44 98 GLU A CA 1
ATOM 698 C C . GLU A 1 98 ? 62.438 5.737 2.887 1.00 65.44 98 GLU A C 1
ATOM 700 O O . GLU A 1 98 ? 62.596 6.943 2.703 1.00 65.44 98 GLU A O 1
ATOM 705 N N . LEU A 1 99 ? 62.508 5.200 4.109 1.00 63.91 99 LEU A N 1
ATOM 706 C CA . LEU A 1 99 ? 63.119 5.877 5.244 1.00 63.91 99 LEU A CA 1
ATOM 707 C C . LEU A 1 99 ? 64.601 6.048 4.898 1.00 63.91 99 LEU A C 1
ATOM 709 O O . LEU A 1 99 ? 65.370 5.088 4.974 1.00 63.91 99 LEU A O 1
ATOM 713 N N . GLY A 1 100 ? 64.989 7.255 4.488 1.00 69.69 100 GLY A N 1
ATOM 714 C CA . GLY A 1 100 ? 66.393 7.612 4.302 1.00 69.69 100 GLY A CA 1
ATOM 715 C C . GLY A 1 100 ? 67.227 7.325 5.564 1.00 69.69 100 GLY A C 1
ATOM 716 O O . GLY A 1 100 ? 66.662 7.116 6.646 1.00 69.69 100 GLY A O 1
ATOM 717 N N . PRO A 1 101 ? 68.569 7.289 5.452 1.00 72.44 101 PRO A N 1
ATOM 718 C CA . PRO A 1 101 ? 69.449 7.062 6.594 1.00 72.44 101 PRO A CA 1
ATOM 719 C C . PRO A 1 101 ? 69.085 8.021 7.728 1.00 72.44 101 PRO A C 1
ATOM 721 O O . PRO A 1 101 ? 69.048 9.231 7.524 1.00 72.44 101 PRO A O 1
ATOM 724 N N . ARG A 1 102 ? 68.746 7.471 8.899 1.00 61.16 102 ARG A N 1
ATOM 725 C CA . ARG A 1 102 ? 68.355 8.276 10.061 1.00 61.16 102 ARG A CA 1
ATOM 726 C C . ARG A 1 102 ? 69.502 9.234 10.386 1.00 61.16 102 ARG A C 1
ATOM 728 O O . ARG A 1 102 ? 70.630 8.769 10.535 1.00 61.16 102 ARG A O 1
ATOM 735 N N . GLU A 1 103 ? 69.216 10.532 10.487 1.00 68.56 103 GLU A N 1
ATOM 736 C CA . GLU A 1 103 ? 70.188 11.509 10.985 1.00 68.56 103 GLU A CA 1
ATOM 737 C C . GLU A 1 103 ? 70.703 11.049 12.354 1.00 68.56 103 GLU A C 1
ATOM 739 O O . GLU A 1 103 ? 69.922 10.595 13.199 1.00 68.56 103 GLU A O 1
ATOM 744 N N . GLU A 1 104 ? 72.027 11.091 12.540 1.00 66.50 104 GLU A N 1
ATOM 745 C CA . GLU A 1 104 ? 72.643 10.702 13.805 1.00 66.50 104 GLU A CA 1
ATOM 746 C C . GLU A 1 104 ? 72.045 11.551 14.924 1.00 66.50 104 GLU A C 1
ATOM 748 O O . GLU A 1 104 ? 72.046 12.784 14.873 1.00 66.50 104 GLU A O 1
ATOM 753 N N . LEU A 1 105 ? 71.485 10.871 15.927 1.00 66.50 105 LEU A N 1
ATOM 754 C CA . LEU A 1 105 ? 70.928 11.545 17.086 1.00 66.50 105 LEU A CA 1
ATOM 755 C C . LEU A 1 105 ? 72.054 12.322 17.788 1.00 66.50 105 LEU A C 1
ATOM 757 O O . LEU A 1 105 ? 73.121 11.746 18.018 1.00 66.50 105 LEU A O 1
ATOM 761 N N . PRO A 1 106 ? 71.833 13.598 18.160 1.00 71.31 106 PRO A N 1
ATOM 762 C CA . PRO A 1 106 ? 72.789 14.355 18.957 1.00 71.31 106 PRO A CA 1
ATOM 763 C C . PRO A 1 106 ? 73.180 13.577 20.226 1.00 71.31 106 PRO A C 1
ATOM 765 O O . PRO A 1 106 ? 72.293 12.987 20.853 1.00 71.31 106 PRO A O 1
ATOM 768 N N . PRO A 1 107 ? 74.469 13.561 20.624 1.00 72.81 107 PRO A N 1
ATOM 769 C CA . PRO A 1 107 ? 74.917 12.848 21.816 1.00 72.81 107 PRO A CA 1
ATOM 770 C C . PRO A 1 107 ? 74.098 13.262 23.042 1.00 72.81 107 PRO A C 1
ATOM 772 O O . PRO A 1 107 ? 73.989 14.448 23.352 1.00 72.81 107 PRO A O 1
ATOM 775 N N . ALA A 1 108 ? 73.490 12.287 23.718 1.00 70.25 108 ALA A N 1
ATOM 776 C CA . ALA A 1 108 ? 72.663 12.541 24.888 1.00 70.25 108 ALA A CA 1
ATOM 777 C C . ALA A 1 108 ? 73.548 12.957 26.076 1.00 70.25 108 ALA A C 1
ATOM 779 O O . ALA A 1 108 ? 74.238 12.128 26.659 1.00 70.25 108 ALA A O 1
ATOM 780 N N . ASP A 1 109 ? 73.500 14.241 26.439 1.00 70.25 109 ASP A N 1
ATOM 781 C CA . ASP A 1 109 ? 74.240 14.851 27.561 1.00 70.25 109 ASP A CA 1
ATOM 782 C C . ASP A 1 109 ? 73.562 14.630 28.933 1.00 70.25 109 ASP A C 1
ATOM 784 O O . ASP A 1 109 ? 73.893 15.250 29.939 1.00 70.25 109 ASP A O 1
ATOM 788 N N . TYR A 1 110 ? 72.561 13.750 28.991 1.00 70.44 110 TYR A N 1
ATOM 789 C CA . TYR A 1 110 ? 71.793 13.477 30.200 1.00 70.44 110 TYR A CA 1
ATOM 790 C C . TYR A 1 110 ? 71.600 11.971 30.370 1.00 70.44 110 TYR A C 1
ATOM 792 O O . TYR A 1 110 ? 70.781 11.362 29.681 1.00 70.44 110 TYR A O 1
ATOM 800 N N . ASP A 1 111 ? 72.350 11.384 31.307 1.00 75.62 111 ASP A N 1
ATOM 801 C CA . ASP A 1 111 ? 72.126 10.022 31.789 1.00 75.62 111 ASP A CA 1
ATOM 802 C C . ASP A 1 111 ? 71.408 10.061 33.155 1.00 75.62 111 ASP A C 1
ATOM 804 O O . ASP A 1 111 ? 72.041 10.297 34.191 1.00 75.62 111 ASP A O 1
ATOM 808 N N . PRO A 1 112 ? 70.084 9.822 33.190 1.00 68.06 112 PRO A N 1
ATOM 809 C CA . PRO A 1 112 ? 69.300 9.831 34.423 1.00 68.06 112 PRO A CA 1
ATOM 810 C C . PRO A 1 112 ? 69.642 8.687 35.392 1.00 68.06 112 PRO A C 1
ATOM 812 O O . PRO A 1 112 ? 69.193 8.718 36.539 1.00 68.06 112 PRO A O 1
ATOM 815 N N . TYR A 1 113 ? 70.438 7.696 34.978 1.00 64.62 113 TYR A N 1
ATOM 816 C CA . TYR A 1 113 ? 70.881 6.589 35.829 1.00 64.62 113 TYR A CA 1
ATOM 817 C C . TYR A 1 113 ? 72.295 6.779 36.396 1.00 64.62 113 TYR A C 1
ATOM 819 O O . TYR A 1 113 ? 72.733 5.962 37.212 1.00 64.62 113 TYR A O 1
ATOM 827 N N . ALA A 1 114 ? 72.976 7.886 36.079 1.00 66.69 114 ALA A N 1
ATOM 828 C CA . ALA A 1 114 ? 74.286 8.225 36.643 1.00 66.69 114 ALA A CA 1
ATOM 829 C C . ALA A 1 114 ? 74.281 8.344 38.186 1.00 66.69 114 ALA A C 1
ATOM 831 O O . ALA A 1 114 ? 75.307 8.151 38.831 1.00 66.69 114 ALA A O 1
ATOM 832 N N . GLY A 1 115 ? 73.121 8.607 38.800 1.00 65.44 115 GLY A N 1
ATOM 833 C CA . GLY A 1 115 ? 72.946 8.627 40.259 1.00 65.44 115 GLY A CA 1
ATOM 834 C C . GLY A 1 115 ? 72.685 7.259 40.906 1.00 65.44 115 GLY A C 1
ATOM 835 O O . GLY A 1 115 ? 72.679 7.167 42.130 1.00 65.44 115 GLY A O 1
ATOM 836 N N . ALA A 1 116 ? 72.459 6.199 40.121 1.00 64.38 116 ALA A N 1
ATOM 837 C CA . ALA A 1 116 ? 72.130 4.863 40.630 1.00 64.38 116 ALA A CA 1
ATOM 838 C C . ALA A 1 116 ? 73.345 3.919 40.716 1.00 64.38 116 ALA A C 1
ATOM 840 O O . ALA A 1 116 ? 73.278 2.891 41.388 1.00 64.38 116 ALA A O 1
ATOM 841 N N . SER A 1 117 ? 74.460 4.257 40.059 1.00 64.12 117 SER A N 1
ATOM 842 C CA . SER A 1 117 ? 75.699 3.466 40.074 1.00 64.12 117 SER A CA 1
ATOM 843 C C . SER A 1 117 ? 76.682 3.877 41.174 1.00 64.12 117 SER A C 1
ATOM 845 O O . SER A 1 117 ? 77.642 3.152 41.432 1.00 64.12 117 SER A O 1
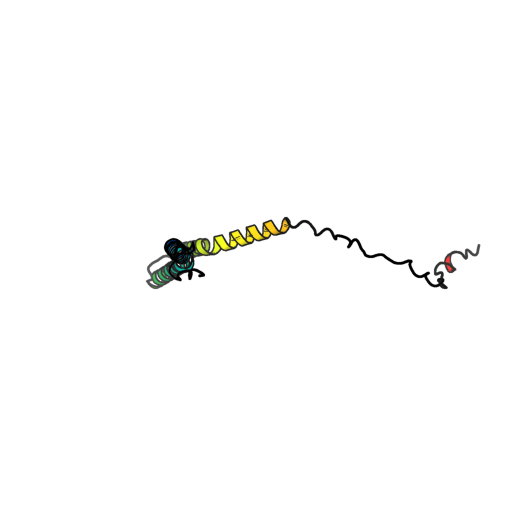ATOM 847 N N . HIS A 1 118 ? 76.433 4.984 41.883 1.00 56.88 118 HIS A N 1
ATOM 848 C CA . HIS A 1 118 ? 77.257 5.393 43.018 1.00 56.88 118 HIS A CA 1
ATOM 849 C C . HIS A 1 118 ? 76.836 4.642 44.289 1.00 56.88 118 HIS A C 1
ATOM 851 O O . HIS A 1 118 ? 76.198 5.184 45.193 1.00 56.88 118 HIS A O 1
ATOM 857 N N . ARG A 1 119 ? 77.179 3.353 44.354 1.00 59.00 119 ARG A N 1
ATOM 858 C CA . ARG A 1 119 ? 77.131 2.586 45.599 1.00 59.00 119 ARG A CA 1
ATOM 859 C C . ARG A 1 119 ? 78.313 3.051 46.451 1.00 59.00 119 ARG A C 1
ATOM 861 O O . ARG A 1 119 ? 79.444 2.664 46.198 1.00 59.00 119 ARG A O 1
ATOM 868 N N . SER A 1 120 ? 78.060 3.952 47.394 1.00 64.25 120 SER A N 1
ATOM 869 C CA . SER A 1 120 ? 79.009 4.280 48.457 1.00 64.25 120 SER A CA 1
ATOM 870 C C . SER A 1 120 ? 78.951 3.168 49.505 1.00 64.25 120 SER A C 1
ATOM 872 O O . SER A 1 120 ? 78.206 3.291 50.481 1.00 64.25 120 SER A O 1
ATOM 874 N N . ASP A 1 121 ? 79.635 2.058 49.232 1.00 65.69 121 ASP A N 1
ATOM 875 C CA . ASP A 1 121 ? 80.019 1.066 50.243 1.00 65.69 121 ASP A CA 1
ATOM 876 C C . ASP A 1 121 ? 81.510 1.199 50.588 1.00 65.69 121 ASP A C 1
ATOM 878 O O . ASP A 1 121 ? 82.269 1.746 49.753 1.00 65.69 121 ASP A O 1
#

Secondary structure (DSSP, 8-state):
------TTS--S--HHHHHHHHHHHHIIIIIHHHHHHHHHHHHHHHHHTT-S-HHHHHHHHHHHHHHHHHHHHHHHHHHHHHHTTS--------TT---PPPPPPPP----TTTTTS----

pLDDT: mean 74.33, std 11.21, range [51.44, 93.25]

InterPro domains:
  IPR007039 Conjugal transfer TrbC/type IV secretion VirB2 [PF04956] (11-76)

Sequence (121 aa):
MPIRSSLFEPSGSDPVANAVNWITDTMLGSVAISLCVLAVAYVGLMMLTGHLSARVALRVILGCFVLLGAPVLASALMGLISQETAAPQAYVASPNTELGPREELPPADYDPYAGASHRSD